Protein AF-A0A3D4QN49-F1 (afdb_monomer_lite)

Foldseek 3Di:
DDDDDDPPCPDPVVLVVLVVCCVVVVHQKDWDDDDPDIDIDGPDDPPPPPPDPPPPDPDPPPDDPPPDDPPPDDDDDDDDDDDPDPDPPD

Structure (mmCIF, N/CA/C/O backbone):
data_AF-A0A3D4QN49-F1
#
_entry.id   AF-A0A3D4QN49-F1
#
loop_
_atom_site.group_PDB
_atom_site.id
_atom_site.type_symbol
_atom_site.label_atom_id
_atom_site.label_alt_id
_atom_site.label_comp_id
_atom_site.label_asym_id
_atom_site.label_entity_id
_atom_site.label_seq_id
_atom_site.pdbx_PDB_ins_code
_atom_site.Cartn_x
_atom_site.Cartn_y
_atom_site.Cartn_z
_atom_site.occupancy
_atom_site.B_iso_or_equiv
_atom_site.auth_seq_id
_atom_site.auth_comp_id
_atom_site.auth_asym_id
_atom_site.auth_atom_id
_atom_site.pdbx_PDB_model_num
ATOM 1 N N . MET A 1 1 ? 10.743 -18.110 -33.627 1.00 44.72 1 MET A N 1
ATOM 2 C CA . MET A 1 1 ? 10.796 -18.424 -32.183 1.00 44.72 1 MET A CA 1
ATOM 3 C C . MET A 1 1 ? 10.095 -17.286 -31.456 1.00 44.72 1 MET A C 1
ATOM 5 O O . MET A 1 1 ? 10.681 -16.220 -31.319 1.00 44.72 1 MET A O 1
ATOM 9 N N . ALA A 1 2 ? 8.807 -17.443 -31.141 1.00 40.88 2 ALA A N 1
ATOM 10 C CA . ALA A 1 2 ? 8.043 -16.413 -30.441 1.00 40.88 2 ALA A CA 1
ATOM 11 C C . ALA A 1 2 ? 8.580 -16.281 -29.009 1.00 40.88 2 ALA A C 1
ATOM 13 O O . ALA A 1 2 ? 8.719 -17.277 -28.304 1.00 40.88 2 ALA A O 1
ATOM 14 N N . ARG A 1 3 ? 8.940 -15.061 -28.608 1.00 39.31 3 ARG A N 1
ATOM 15 C CA . ARG A 1 3 ? 9.406 -14.751 -27.257 1.00 39.31 3 ARG A CA 1
ATOM 16 C C . ARG A 1 3 ? 8.178 -14.749 -26.344 1.00 39.31 3 ARG A C 1
ATOM 18 O O . ARG A 1 3 ? 7.348 -13.853 -26.464 1.00 39.31 3 ARG A O 1
ATOM 25 N N . SER A 1 4 ? 8.035 -15.761 -25.490 1.00 46.22 4 SER A N 1
ATOM 26 C CA . SER A 1 4 ? 7.004 -15.786 -24.445 1.00 46.22 4 SER A CA 1
ATOM 27 C C . SER A 1 4 ? 7.108 -14.526 -23.572 1.00 46.22 4 SER A C 1
ATOM 29 O O . SER A 1 4 ? 8.229 -14.061 -23.329 1.00 46.22 4 SER A O 1
ATOM 31 N N . PRO A 1 5 ? 5.985 -13.947 -23.114 1.00 43.72 5 PRO A N 1
ATOM 32 C CA . PRO A 1 5 ? 6.023 -12.773 -22.254 1.00 43.72 5 PRO A CA 1
ATOM 33 C C . PRO A 1 5 ? 6.751 -13.129 -20.952 1.00 43.72 5 PRO A C 1
ATOM 35 O O . PRO A 1 5 ? 6.470 -14.151 -20.330 1.00 43.72 5 PRO A O 1
ATOM 38 N N . LYS A 1 6 ? 7.729 -12.302 -20.570 1.00 45.75 6 LYS A N 1
ATOM 39 C CA . LYS A 1 6 ? 8.450 -12.402 -19.298 1.00 45.75 6 LYS A CA 1
ATOM 40 C C . LYS A 1 6 ? 7.429 -12.135 -18.191 1.00 45.75 6 LYS A C 1
ATOM 42 O O . LYS A 1 6 ? 7.043 -10.988 -17.995 1.00 45.75 6 LYS A O 1
ATOM 47 N N . ALA A 1 7 ? 6.948 -13.188 -17.538 1.00 49.62 7 ALA A N 1
ATOM 48 C CA . ALA A 1 7 ? 6.163 -13.049 -16.326 1.00 49.62 7 ALA A CA 1
ATOM 49 C C . ALA A 1 7 ? 7.041 -12.322 -15.302 1.00 49.62 7 ALA A C 1
ATOM 51 O O . ALA A 1 7 ? 8.102 -12.814 -14.916 1.00 49.62 7 ALA A O 1
ATOM 52 N N . THR A 1 8 ? 6.637 -11.120 -14.909 1.00 58.28 8 THR A N 1
ATOM 53 C CA . THR A 1 8 ? 6.980 -10.584 -13.595 1.00 58.28 8 THR A CA 1
ATOM 54 C C . THR A 1 8 ? 6.304 -11.531 -12.609 1.00 58.28 8 THR A C 1
ATOM 56 O O . THR A 1 8 ? 5.124 -11.366 -12.311 1.00 58.28 8 THR A O 1
ATOM 59 N N . ASP A 1 9 ? 6.980 -12.625 -12.262 1.00 66.62 9 ASP A N 1
ATOM 60 C CA . ASP A 1 9 ? 6.418 -13.696 -11.440 1.00 66.62 9 ASP A CA 1
ATOM 61 C C . ASP A 1 9 ? 6.353 -13.178 -10.001 1.00 66.62 9 ASP A C 1
ATOM 63 O O . ASP A 1 9 ? 7.300 -13.279 -9.226 1.00 66.62 9 ASP A O 1
ATOM 67 N N . ILE A 1 10 ? 5.277 -12.455 -9.696 1.00 75.94 10 ILE A N 1
ATOM 68 C CA . ILE A 1 10 ? 4.984 -12.006 -8.340 1.00 75.94 10 ILE A CA 1
ATOM 69 C C . ILE A 1 10 ? 4.772 -13.272 -7.511 1.00 75.94 10 ILE A C 1
ATOM 71 O O . ILE A 1 10 ? 3.788 -13.987 -7.706 1.00 75.94 10 ILE A O 1
ATOM 75 N N . ASP A 1 11 ? 5.702 -13.537 -6.596 1.00 83.56 11 ASP A N 1
ATOM 76 C CA . ASP A 1 11 ? 5.683 -14.720 -5.744 1.00 83.56 11 ASP A CA 1
ATOM 77 C C . ASP A 1 11 ? 4.435 -14.716 -4.843 1.00 83.56 11 ASP A C 1
ATOM 79 O O . ASP A 1 11 ? 4.249 -13.859 -3.969 1.00 83.56 11 ASP A O 1
ATOM 83 N N . ALA A 1 12 ? 3.566 -15.703 -5.057 1.00 88.00 12 ALA A N 1
ATOM 84 C CA . ALA A 1 12 ? 2.335 -15.865 -4.300 1.00 88.00 12 ALA A CA 1
ATOM 85 C C . ALA A 1 12 ? 2.591 -16.124 -2.804 1.00 88.00 12 ALA A C 1
ATOM 87 O O . ALA A 1 12 ? 1.768 -15.728 -1.973 1.00 88.00 12 ALA A O 1
ATOM 88 N N . ASP A 1 13 ? 3.714 -16.751 -2.440 1.00 89.75 13 ASP A N 1
ATOM 89 C CA . ASP A 1 13 ? 4.107 -16.962 -1.047 1.00 89.75 13 ASP A CA 1
ATOM 90 C C . ASP A 1 13 ? 4.538 -15.649 -0.389 1.00 89.75 13 ASP A C 1
ATOM 92 O O . ASP A 1 13 ? 4.207 -15.405 0.775 1.00 89.75 13 ASP A O 1
ATOM 96 N N . ALA A 1 14 ? 5.222 -14.767 -1.123 1.00 89.56 14 ALA A N 1
ATOM 97 C CA . ALA A 1 14 ? 5.593 -13.442 -0.628 1.00 89.56 14 ALA A CA 1
ATOM 98 C C . ALA A 1 14 ? 4.352 -12.588 -0.325 1.00 89.56 14 ALA A C 1
ATOM 100 O O . ALA A 1 14 ? 4.239 -12.031 0.768 1.00 89.56 14 ALA A O 1
ATOM 101 N N . VAL A 1 15 ? 3.373 -12.562 -1.237 1.00 92.00 15 VAL A N 1
ATOM 102 C CA . VAL A 1 15 ? 2.088 -11.867 -1.027 1.00 92.00 15 VAL A CA 1
ATOM 103 C C . VAL A 1 15 ? 1.373 -12.403 0.217 1.00 92.00 15 VAL A C 1
ATOM 105 O O . VAL A 1 15 ? 0.872 -11.632 1.035 1.00 92.00 15 VAL A O 1
ATOM 108 N N . ARG A 1 16 ? 1.354 -13.728 0.399 1.00 94.31 16 ARG A N 1
ATOM 109 C CA . ARG A 1 16 ? 0.666 -14.380 1.522 1.00 94.31 16 ARG A CA 1
ATOM 110 C C . ARG A 1 16 ? 1.332 -1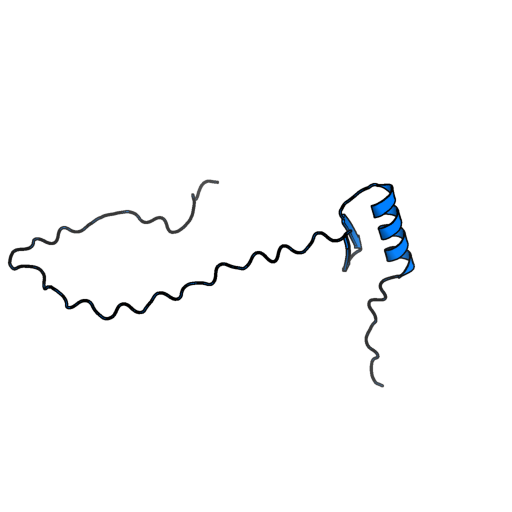4.078 2.871 1.00 94.31 16 ARG A C 1
ATOM 112 O O . ARG A 1 16 ? 0.633 -13.844 3.858 1.00 94.31 16 ARG A O 1
ATOM 119 N N . LYS A 1 17 ? 2.668 -14.025 2.910 1.00 94.50 17 LYS A N 1
ATOM 120 C CA . LYS A 1 17 ? 3.439 -13.600 4.093 1.00 94.50 17 LYS A CA 1
ATOM 121 C C . LYS A 1 17 ? 3.169 -12.139 4.443 1.00 94.50 17 LYS A C 1
ATOM 123 O O . LYS A 1 17 ? 2.878 -11.848 5.597 1.00 94.50 17 LYS A O 1
ATOM 128 N N . LEU A 1 18 ? 3.206 -11.241 3.455 1.00 94.19 18 LEU A N 1
ATOM 129 C CA . LEU A 1 18 ? 2.916 -9.818 3.662 1.00 94.19 18 LEU A CA 1
ATOM 130 C C . LEU A 1 18 ? 1.485 -9.597 4.167 1.00 94.19 18 LEU A C 1
ATOM 132 O O . LEU A 1 18 ? 1.288 -8.823 5.095 1.00 94.19 18 LEU A O 1
ATOM 136 N N . ALA A 1 19 ? 0.502 -10.319 3.626 1.00 93.69 19 ALA A N 1
ATOM 137 C CA . ALA A 1 19 ? -0.878 -10.262 4.106 1.00 93.69 19 ALA A CA 1
ATOM 138 C C . ALA A 1 19 ? -1.023 -10.751 5.560 1.00 93.69 19 ALA A C 1
ATOM 140 O O . ALA A 1 19 ? -1.756 -10.146 6.338 1.00 93.69 19 ALA A O 1
ATOM 141 N N . SER A 1 20 ? -0.303 -11.814 5.939 1.00 95.19 20 SER A N 1
ATOM 142 C CA . SER A 1 20 ? -0.316 -12.332 7.317 1.00 95.19 20 SER A CA 1
ATOM 143 C C . SER A 1 20 ? 0.299 -11.325 8.291 1.00 95.19 20 SER A C 1
ATOM 145 O O . SER A 1 20 ? -0.307 -11.007 9.308 1.00 95.19 20 SER A O 1
ATOM 147 N N . LEU A 1 21 ? 1.449 -10.743 7.930 1.00 94.62 21 LEU A N 1
ATOM 148 C CA . LEU A 1 21 ? 2.089 -9.682 8.712 1.00 94.62 21 LEU A CA 1
ATOM 149 C C . LEU A 1 21 ? 1.195 -8.448 8.844 1.00 94.62 21 LEU A C 1
ATOM 151 O O . LEU A 1 21 ? 1.121 -7.863 9.920 1.00 94.62 21 LEU A O 1
ATOM 155 N N . LEU A 1 22 ? 0.508 -8.052 7.773 1.00 94.25 22 LEU A N 1
ATOM 156 C CA . LEU A 1 22 ? -0.429 -6.931 7.793 1.00 94.25 22 LEU A CA 1
ATOM 157 C C . LEU A 1 22 ? -1.560 -7.168 8.806 1.00 94.25 22 LEU A C 1
ATOM 159 O O . LEU A 1 22 ? -1.907 -6.257 9.556 1.00 94.25 22 LEU A O 1
ATOM 163 N N . GLU A 1 23 ? -2.091 -8.392 8.878 1.00 93.12 23 GLU A N 1
ATOM 164 C CA . GLU A 1 23 ? -3.128 -8.753 9.849 1.00 93.12 23 GLU A CA 1
ATOM 165 C C . GLU A 1 23 ? -2.594 -8.801 11.289 1.00 93.12 23 GLU A C 1
ATOM 167 O O . GLU A 1 23 ? -3.215 -8.241 12.189 1.00 93.12 23 GLU A O 1
ATOM 172 N N . GLU A 1 24 ? -1.426 -9.414 11.505 1.00 95.12 24 GLU A N 1
ATOM 173 C CA . GLU A 1 24 ? -0.796 -9.549 12.828 1.00 95.12 24 GLU A CA 1
ATOM 174 C C . GLU A 1 24 ? -0.385 -8.201 13.431 1.00 95.12 24 GLU A C 1
ATOM 176 O O . GLU A 1 24 ? -0.529 -7.974 14.632 1.00 95.12 24 GLU A O 1
ATOM 181 N N . THR A 1 25 ? 0.123 -7.295 12.598 1.00 94.44 25 THR A N 1
ATOM 182 C CA . THR A 1 25 ? 0.574 -5.961 13.022 1.00 94.44 25 THR A CA 1
ATOM 183 C C . THR A 1 25 ? -0.564 -4.948 13.115 1.00 94.44 25 THR A C 1
ATOM 185 O O . THR A 1 25 ? -0.377 -3.869 13.678 1.00 94.44 25 THR A O 1
ATOM 188 N N . GLY A 1 26 ? -1.743 -5.273 12.573 1.00 90.38 26 GLY A N 1
ATOM 189 C CA . GLY A 1 26 ? -2.883 -4.359 12.514 1.00 90.38 26 GLY A CA 1
ATOM 190 C C . GLY A 1 26 ? -2.650 -3.144 11.610 1.00 90.38 26 GLY A C 1
ATOM 191 O O . GLY A 1 26 ? -3.317 -2.123 11.777 1.00 90.38 26 GLY A O 1
ATOM 192 N N . LEU A 1 27 ? -1.703 -3.228 10.671 1.00 93.62 27 LEU A N 1
ATOM 193 C CA . LEU A 1 27 ? -1.437 -2.163 9.709 1.00 93.62 27 LEU A CA 1
ATOM 194 C C . LEU A 1 27 ? -2.533 -2.111 8.638 1.00 93.62 27 LEU A C 1
ATOM 196 O O . LEU A 1 27 ? -3.197 -3.098 8.324 1.00 93.62 27 LEU A O 1
ATOM 200 N N . THR A 1 28 ? -2.727 -0.935 8.050 1.00 92.12 28 THR A N 1
ATOM 201 C CA . THR A 1 28 ? -3.659 -0.749 6.929 1.00 92.12 28 THR A CA 1
ATOM 202 C C . THR A 1 28 ? -3.024 -1.119 5.590 1.00 92.12 28 THR A C 1
ATOM 204 O O . THR A 1 28 ? -3.735 -1.504 4.656 1.00 92.12 28 THR A O 1
ATOM 207 N N . GLU A 1 29 ? -1.696 -1.025 5.501 1.00 93.44 29 GLU A N 1
ATOM 208 C CA . GLU A 1 29 ? -0.928 -1.233 4.282 1.00 93.44 29 GLU A CA 1
ATOM 209 C C . GLU A 1 29 ? 0.545 -1.554 4.557 1.00 93.44 29 GLU A C 1
ATOM 211 O O . GLU A 1 29 ? 1.126 -1.047 5.517 1.00 93.44 29 GLU A O 1
ATOM 216 N N . ILE A 1 30 ? 1.145 -2.362 3.675 1.00 93.94 30 ILE A N 1
ATOM 217 C CA . ILE A 1 30 ? 2.585 -2.622 3.612 1.00 93.94 30 ILE A CA 1
ATOM 218 C C . ILE A 1 30 ? 3.058 -2.506 2.153 1.00 93.94 30 ILE A C 1
ATOM 220 O O . ILE A 1 30 ? 2.477 -3.127 1.258 1.00 93.94 30 ILE A O 1
ATOM 224 N N . GLU A 1 31 ? 4.128 -1.741 1.924 1.00 93.25 31 GLU A N 1
ATOM 225 C CA . GLU A 1 31 ? 4.823 -1.632 0.636 1.00 93.25 31 GLU A CA 1
ATOM 226 C C . GLU A 1 31 ? 6.223 -2.251 0.734 1.00 93.25 31 GLU A C 1
ATOM 228 O O . GLU A 1 31 ? 6.965 -2.004 1.686 1.00 93.25 31 GLU A O 1
ATOM 233 N N . TYR A 1 32 ? 6.578 -3.070 -0.255 1.00 91.75 32 TYR A N 1
ATOM 234 C CA . TYR A 1 32 ? 7.882 -3.709 -0.375 1.00 91.75 32 TYR A CA 1
ATOM 235 C C . TYR A 1 32 ? 8.501 -3.387 -1.734 1.00 91.75 32 TYR A C 1
ATOM 237 O O . TYR A 1 32 ? 7.950 -3.765 -2.769 1.00 91.75 32 TYR A O 1
ATOM 245 N N . THR A 1 33 ? 9.651 -2.714 -1.719 1.00 91.62 33 THR A N 1
ATOM 246 C CA . THR A 1 33 ? 10.388 -2.307 -2.923 1.00 91.62 33 THR A CA 1
ATOM 247 C C . THR A 1 33 ? 11.650 -3.142 -3.071 1.00 91.62 33 THR A C 1
ATOM 249 O O . THR A 1 33 ? 12.428 -3.273 -2.124 1.00 91.62 33 THR A O 1
ATOM 252 N N . HIS A 1 34 ? 11.871 -3.683 -4.266 1.00 84.94 34 HIS A N 1
ATOM 253 C CA . HIS A 1 34 ? 13.069 -4.434 -4.609 1.00 84.94 34 HIS A CA 1
ATOM 254 C C . HIS A 1 34 ? 13.534 -4.073 -6.019 1.00 84.94 34 HIS A C 1
ATOM 256 O O . HIS A 1 34 ? 12.834 -4.346 -6.993 1.00 84.94 34 HIS A O 1
ATOM 262 N N . ASP A 1 35 ? 14.717 -3.463 -6.103 1.00 87.38 35 ASP A N 1
ATOM 263 C CA . ASP A 1 35 ? 15.333 -2.964 -7.336 1.00 87.38 35 ASP A CA 1
ATOM 264 C C . ASP A 1 35 ? 14.336 -2.190 -8.220 1.00 87.38 35 ASP A C 1
ATOM 266 O O . ASP A 1 35 ? 14.003 -1.041 -7.928 1.00 87.38 35 ASP A O 1
ATOM 270 N N . ASP A 1 36 ? 13.836 -2.832 -9.277 1.00 85.94 36 ASP A N 1
ATOM 271 C CA . ASP A 1 36 ? 12.988 -2.232 -10.307 1.00 85.94 36 ASP A CA 1
ATOM 272 C C . ASP A 1 36 ? 11.472 -2.398 -10.065 1.00 85.94 36 ASP A C 1
ATOM 274 O O . ASP A 1 36 ? 10.674 -1.999 -10.917 1.00 85.94 36 ASP A O 1
ATOM 278 N N . TRP A 1 37 ? 11.036 -3.014 -8.956 1.00 86.44 37 TRP A N 1
ATOM 279 C CA . TRP A 1 37 ? 9.609 -3.235 -8.673 1.00 86.44 37 TRP A CA 1
ATOM 280 C C . TRP A 1 37 ? 9.199 -2.916 -7.235 1.00 86.44 37 TRP A C 1
ATOM 282 O O . TRP A 1 37 ? 9.983 -3.017 -6.293 1.00 86.44 37 TRP A O 1
ATOM 292 N N . SER A 1 38 ? 7.924 -2.562 -7.071 1.00 89.25 38 SER A N 1
ATOM 293 C CA . SER A 1 38 ? 7.271 -2.420 -5.771 1.00 89.25 38 SER A CA 1
ATOM 294 C C . SER A 1 38 ? 5.986 -3.248 -5.706 1.00 89.25 38 SER A C 1
ATOM 296 O O . SER A 1 38 ? 5.259 -3.395 -6.691 1.00 89.25 38 SER A O 1
ATOM 298 N N . LEU A 1 39 ? 5.720 -3.828 -4.535 1.00 90.94 39 LEU A N 1
ATOM 299 C CA . LEU A 1 39 ? 4.502 -4.567 -4.215 1.00 90.94 39 LEU A CA 1
ATOM 300 C C . LEU A 1 39 ? 3.829 -3.934 -3.006 1.00 90.94 39 LEU A C 1
ATOM 302 O O . LEU A 1 39 ? 4.405 -3.862 -1.923 1.00 90.94 39 LEU A O 1
ATOM 306 N N . ARG A 1 40 ? 2.580 -3.523 -3.206 1.00 92.56 40 ARG A N 1
ATOM 307 C CA . ARG A 1 40 ? 1.727 -2.899 -2.198 1.00 92.56 40 ARG A CA 1
ATOM 308 C C . ARG A 1 40 ? 0.591 -3.849 -1.844 1.00 92.56 40 ARG A C 1
ATOM 310 O O . ARG A 1 40 ? -0.155 -4.274 -2.725 1.00 92.56 40 ARG A O 1
ATOM 317 N N . VAL A 1 41 ? 0.451 -4.165 -0.561 1.00 93.56 41 VAL A N 1
ATOM 318 C CA . VAL A 1 41 ? -0.656 -4.961 -0.020 1.00 93.56 41 VAL A CA 1
ATOM 319 C C . VAL A 1 41 ? -1.428 -4.075 0.949 1.00 93.56 41 VAL A C 1
ATOM 321 O O . VAL A 1 41 ? -0.871 -3.622 1.944 1.00 93.56 41 VAL A O 1
ATOM 324 N N . SER A 1 42 ? -2.706 -3.829 0.666 1.00 91.94 42 SER A N 1
ATOM 325 C CA . SER A 1 42 ? -3.574 -2.981 1.491 1.00 91.94 42 SER A CA 1
ATOM 326 C C . SER A 1 42 ? -4.801 -3.775 1.940 1.00 91.94 42 SER A C 1
ATOM 328 O O . SER A 1 42 ? -5.371 -4.527 1.150 1.00 91.94 42 SER A O 1
ATOM 330 N N . LYS A 1 43 ? -5.273 -3.556 3.175 1.00 88.94 43 LYS A N 1
ATOM 331 C CA . LYS A 1 43 ? -6.476 -4.217 3.737 1.00 88.94 43 LYS A CA 1
ATOM 332 C C . LYS A 1 43 ? -7.788 -3.826 3.036 1.00 88.94 43 LYS A C 1
ATOM 334 O O . LYS A 1 43 ? -8.849 -4.357 3.345 1.00 88.94 43 LYS A O 1
ATOM 339 N N . GLY A 1 44 ? -7.707 -2.887 2.095 1.00 74.44 44 GLY A N 1
ATOM 340 C CA . GLY A 1 44 ? -8.841 -2.222 1.478 1.00 74.44 44 GLY A CA 1
ATOM 341 C C . GLY A 1 44 ? -9.276 -1.029 2.322 1.00 74.44 44 GLY A C 1
ATOM 342 O O . GLY A 1 44 ? -10.091 -1.159 3.227 1.00 74.44 44 GLY A O 1
ATOM 343 N N . ALA A 1 45 ? -8.773 0.160 1.994 1.00 61.53 45 ALA A N 1
ATOM 344 C CA . ALA A 1 45 ? -9.604 1.341 2.159 1.00 61.53 45 ALA A CA 1
ATOM 345 C C . ALA A 1 45 ? -10.583 1.313 0.985 1.00 61.53 45 ALA A C 1
ATOM 347 O O . ALA A 1 45 ? -10.153 1.151 -0.160 1.00 61.53 45 ALA A O 1
ATOM 348 N N . THR A 1 46 ? -11.886 1.440 1.245 1.00 57.78 46 THR A N 1
ATOM 349 C CA . THR A 1 46 ? -12.835 1.840 0.203 1.00 57.78 46 THR A CA 1
ATOM 350 C C . THR A 1 46 ? -12.185 2.983 -0.554 1.00 57.78 46 THR A C 1
ATOM 352 O O . THR A 1 46 ? -11.902 4.015 0.059 1.00 57.78 46 THR A O 1
ATOM 355 N N . ALA A 1 47 ? -11.882 2.782 -1.839 1.00 55.66 47 ALA A N 1
ATOM 356 C CA . ALA A 1 47 ? -11.486 3.875 -2.697 1.00 55.66 47 ALA A CA 1
ATOM 357 C C . ALA A 1 47 ? -12.636 4.871 -2.597 1.00 55.66 47 ALA A C 1
ATOM 359 O O . ALA A 1 47 ? -13.706 4.663 -3.167 1.00 55.66 47 ALA A O 1
ATOM 360 N N . VAL A 1 48 ? -12.448 5.918 -1.795 1.00 53.22 48 VAL A N 1
ATOM 361 C CA . VAL A 1 48 ? -13.241 7.119 -1.930 1.00 53.22 48 VAL A CA 1
ATOM 362 C C . VAL A 1 48 ? -12.785 7.624 -3.280 1.00 53.22 48 VAL A C 1
ATOM 364 O O . VAL A 1 48 ? -11.779 8.319 -3.397 1.00 53.22 48 VAL A O 1
ATOM 367 N N . THR A 1 49 ? -13.463 7.168 -4.331 1.00 52.69 49 THR A N 1
ATOM 368 C CA . THR A 1 49 ? -13.527 7.891 -5.585 1.00 52.69 49 THR A CA 1
ATOM 369 C C . THR A 1 49 ? -14.047 9.256 -5.192 1.00 52.69 49 THR A C 1
ATOM 371 O O . THR A 1 49 ? -15.253 9.467 -5.076 1.00 52.69 49 THR A O 1
ATOM 374 N N . ALA A 1 50 ? -13.119 10.160 -4.886 1.00 56.12 50 ALA A N 1
ATOM 375 C CA . ALA A 1 50 ? -13.386 11.571 -4.893 1.00 56.12 50 ALA A CA 1
ATOM 376 C C . ALA A 1 50 ? -13.919 11.820 -6.297 1.00 56.12 50 ALA A C 1
ATOM 378 O O . ALA A 1 50 ? -13.191 11.692 -7.283 1.00 56.12 50 ALA A O 1
ATOM 379 N N . THR A 1 51 ? -15.227 12.042 -6.395 1.00 54.94 51 THR A N 1
ATOM 380 C CA . THR A 1 51 ? -15.836 12.554 -7.608 1.00 54.94 51 THR A CA 1
ATOM 381 C C . THR A 1 51 ? -15.063 13.820 -7.921 1.00 54.94 51 THR A C 1
ATOM 383 O O . THR A 1 51 ? -15.175 14.804 -7.185 1.00 54.94 51 THR A O 1
ATOM 386 N N . ALA A 1 52 ? -14.203 13.763 -8.940 1.00 62.69 52 ALA A N 1
ATOM 387 C CA . ALA A 1 52 ? -13.543 14.953 -9.435 1.00 62.69 52 ALA A CA 1
ATOM 388 C C . ALA A 1 52 ? -14.653 15.980 -9.687 1.00 62.69 52 ALA A C 1
ATOM 390 O O . ALA A 1 52 ? -15.688 15.597 -10.252 1.00 62.69 52 ALA A O 1
ATOM 391 N N . PRO A 1 53 ? -14.506 17.232 -9.222 1.00 61.56 53 PRO A N 1
ATOM 392 C CA . PRO A 1 53 ? -15.488 18.250 -9.531 1.00 61.56 53 PRO A CA 1
ATOM 393 C C . PRO A 1 53 ? -15.640 18.260 -11.048 1.00 61.56 53 PRO A C 1
ATOM 395 O O . PRO A 1 53 ? -14.674 18.469 -11.782 1.00 61.56 53 PRO A O 1
ATOM 398 N N . VAL A 1 54 ? -16.846 17.937 -11.513 1.00 64.06 54 VAL A N 1
ATOM 399 C CA . VAL A 1 54 ? -17.217 18.123 -12.909 1.00 64.06 54 VAL A CA 1
ATOM 400 C C . VAL A 1 54 ? -16.956 19.588 -13.202 1.00 64.06 54 VAL A C 1
ATOM 402 O O . VAL A 1 54 ? -17.602 20.466 -12.628 1.00 64.06 54 VAL A O 1
ATOM 405 N N . ALA A 1 55 ? -15.946 19.844 -14.031 1.00 61.59 55 ALA A N 1
ATOM 406 C CA . ALA A 1 55 ? -15.676 21.174 -14.527 1.00 61.59 55 ALA A CA 1
ATOM 407 C C . ALA A 1 55 ? -16.936 21.614 -15.269 1.00 61.59 55 ALA A C 1
ATOM 409 O O . ALA A 1 55 ? -17.256 21.104 -16.344 1.00 61.59 55 ALA A O 1
ATOM 410 N N . ILE A 1 56 ? -17.687 22.517 -14.644 1.00 63.25 56 ILE A N 1
ATOM 411 C CA . ILE A 1 56 ? -18.745 23.259 -15.305 1.00 63.25 56 ILE A CA 1
ATOM 412 C C . ILE A 1 56 ? -18.010 24.028 -16.397 1.00 63.25 56 ILE A C 1
ATOM 414 O O . ILE A 1 56 ? -17.265 24.964 -16.102 1.00 63.25 56 ILE A O 1
ATOM 418 N N . ALA A 1 57 ? -18.130 23.569 -17.645 1.00 65.56 57 ALA A N 1
ATOM 419 C CA . ALA A 1 57 ? -17.662 24.350 -18.775 1.00 65.56 57 ALA A CA 1
ATOM 420 C C . ALA A 1 57 ? -18.323 25.728 -18.642 1.00 65.56 57 ALA A C 1
ATOM 422 O O . ALA A 1 57 ? -19.539 25.771 -18.414 1.00 65.56 57 ALA A O 1
ATOM 423 N N . PRO A 1 58 ? -17.559 26.832 -18.707 1.00 58.62 58 PRO A N 1
ATOM 424 C CA . PRO A 1 58 ? -18.164 28.146 -18.642 1.00 58.62 58 PRO A CA 1
ATOM 425 C C . PRO A 1 58 ? -19.226 28.195 -19.735 1.00 58.62 58 PRO A C 1
ATOM 427 O O . PRO A 1 58 ? -18.950 27.878 -20.896 1.00 58.62 58 PRO A O 1
ATOM 430 N N . ALA A 1 59 ? -20.463 28.501 -19.341 1.00 65.38 59 ALA A N 1
ATOM 431 C CA . ALA A 1 59 ? -21.487 28.838 -20.307 1.00 65.38 59 ALA A CA 1
ATOM 432 C C . ALA A 1 59 ? -20.890 29.944 -21.175 1.00 65.38 59 ALA A C 1
ATOM 434 O O . ALA A 1 59 ? -20.364 30.921 -20.643 1.00 65.38 59 ALA A O 1
ATOM 435 N N . ALA A 1 60 ? -20.888 29.744 -22.492 1.00 62.56 60 ALA A N 1
ATOM 436 C CA . ALA A 1 60 ? -20.457 30.784 -23.402 1.00 62.56 60 ALA A CA 1
ATOM 437 C C . ALA A 1 60 ? -21.316 32.019 -23.112 1.00 62.56 60 ALA A C 1
ATOM 439 O O . ALA A 1 60 ? -22.533 31.976 -23.308 1.00 62.56 60 ALA A O 1
ATOM 440 N N . ASP A 1 61 ? -20.685 33.080 -22.605 1.00 60.22 61 ASP A N 1
ATOM 441 C CA . ASP A 1 61 ? -21.289 34.401 -22.540 1.00 60.22 61 ASP A CA 1
ATOM 442 C C . ASP A 1 61 ? -21.720 34.746 -23.966 1.00 60.22 61 ASP A C 1
ATOM 444 O O . ASP A 1 61 ? -20.900 34.978 -24.860 1.00 60.22 61 ASP A O 1
ATOM 448 N N . ALA A 1 62 ? -23.031 34.715 -24.204 1.00 63.97 62 ALA A N 1
ATOM 449 C CA . ALA A 1 62 ? -23.587 35.425 -25.337 1.00 63.97 62 ALA A CA 1
ATOM 450 C C . ALA A 1 62 ? -23.167 36.890 -25.159 1.00 63.97 62 ALA A C 1
ATOM 452 O O . ALA A 1 62 ? -23.275 37.394 -24.038 1.00 63.97 62 ALA A O 1
ATOM 453 N N . PRO A 1 63 ? -22.670 37.570 -26.206 1.00 55.28 63 PRO A N 1
ATOM 454 C CA . PRO A 1 63 ? -22.162 38.922 -26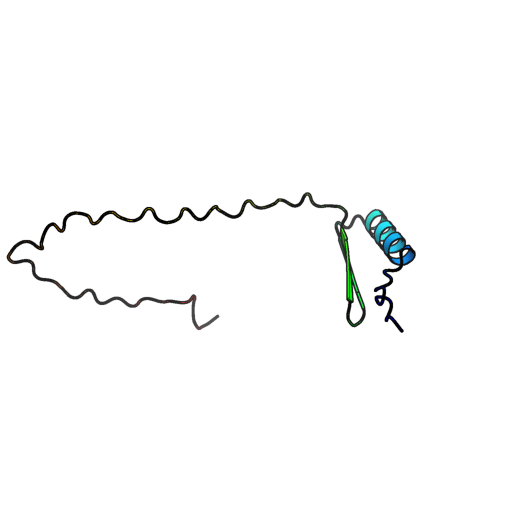.058 1.00 55.28 63 PRO A CA 1
ATOM 455 C C . PRO A 1 63 ? -23.260 39.783 -25.439 1.00 55.28 63 PRO A C 1
ATOM 457 O O . PRO A 1 63 ? -24.319 39.991 -26.038 1.00 55.28 63 PRO A O 1
ATOM 460 N N . ALA A 1 64 ? -23.021 40.242 -24.209 1.00 64.44 64 ALA A N 1
ATOM 461 C CA . ALA A 1 64 ? -23.822 41.291 -23.617 1.00 64.44 64 ALA A CA 1
ATOM 462 C C . ALA A 1 64 ? -23.751 42.467 -24.589 1.00 64.44 64 ALA A C 1
ATOM 464 O O . ALA A 1 64 ? -22.655 42.871 -24.979 1.00 64.44 64 ALA A O 1
ATOM 465 N N . ALA A 1 65 ? -24.909 42.958 -25.034 1.00 62.69 65 ALA A N 1
ATOM 466 C CA . ALA A 1 65 ? -24.968 44.128 -25.894 1.00 62.69 65 ALA A CA 1
ATOM 467 C C . ALA A 1 65 ? -24.092 45.221 -25.272 1.00 62.69 65 ALA A C 1
ATOM 469 O O . ALA A 1 65 ? -24.361 45.643 -24.145 1.00 62.69 65 ALA A O 1
ATOM 470 N N . GLU A 1 66 ? -23.024 45.613 -25.974 1.00 62.69 66 GLU A N 1
ATOM 471 C CA . GLU A 1 66 ? -22.108 46.649 -25.514 1.00 62.69 66 GLU A CA 1
ATOM 472 C C . GLU A 1 66 ? -22.922 47.916 -25.264 1.00 62.69 66 GLU A C 1
ATOM 474 O O . GLU A 1 66 ? -23.329 48.627 -26.186 1.00 62.69 66 GLU A O 1
ATOM 479 N N . GLN A 1 67 ? -23.185 48.199 -23.991 1.00 65.62 67 GLN A N 1
ATOM 480 C CA . GLN A 1 67 ? -23.587 49.526 -23.578 1.00 65.62 67 GLN A CA 1
ATOM 481 C C . GLN A 1 67 ? -22.341 50.384 -23.752 1.00 65.62 67 GLN A C 1
ATOM 483 O O . GLN A 1 67 ? -21.461 50.409 -22.892 1.00 65.62 67 GLN A O 1
ATOM 488 N N . GLY A 1 68 ? -22.236 50.988 -24.939 1.00 67.38 68 GLY A N 1
ATOM 489 C CA . GLY A 1 68 ? -21.115 51.827 -25.325 1.00 67.38 68 GLY A CA 1
ATOM 490 C C . GLY A 1 68 ? -20.790 52.824 -24.221 1.00 67.38 68 GLY A C 1
ATOM 491 O O . GLY A 1 68 ? -21.687 53.385 -23.586 1.00 67.38 68 GLY A O 1
ATOM 492 N N 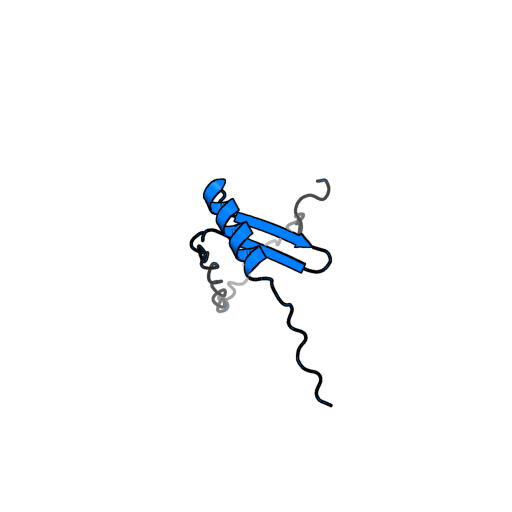. VAL A 1 69 ? -19.494 53.006 -23.982 1.00 73.00 69 VAL A N 1
ATOM 493 C CA . VAL A 1 69 ? -18.991 53.899 -22.942 1.00 73.00 69 VAL A CA 1
ATOM 494 C C . VAL A 1 69 ? -19.660 55.275 -23.105 1.00 73.00 69 VAL A C 1
ATOM 496 O O . VAL A 1 69 ? -19.620 55.834 -24.206 1.00 73.00 69 VAL A O 1
ATOM 499 N N . PRO A 1 70 ? -20.311 55.823 -22.062 1.00 76.00 70 PRO A N 1
ATOM 500 C CA . PRO A 1 70 ? -21.059 57.065 -22.194 1.00 76.00 70 PRO A CA 1
ATOM 501 C C . PRO A 1 70 ? -20.143 58.209 -22.646 1.00 76.00 70 PRO A C 1
ATOM 503 O O . PRO A 1 70 ? -18.982 58.300 -22.236 1.00 76.00 70 PRO A O 1
ATOM 506 N N . ALA A 1 71 ? -20.671 59.094 -23.495 1.00 79.06 71 ALA A N 1
ATOM 507 C CA . ALA A 1 71 ? -19.923 60.236 -24.011 1.00 79.06 71 ALA A CA 1
ATOM 508 C C . ALA A 1 71 ? -19.382 61.093 -22.851 1.00 79.06 71 ALA A C 1
ATOM 510 O O . ALA A 1 71 ? -20.148 61.578 -22.020 1.00 79.06 71 ALA A O 1
ATOM 511 N N . GLY A 1 72 ? -18.057 61.263 -22.798 1.00 76.50 72 GLY A N 1
ATOM 512 C CA . GLY A 1 72 ? -17.364 61.985 -21.724 1.00 76.50 72 GLY A CA 1
ATOM 513 C C . GLY A 1 72 ? -16.762 61.103 -20.625 1.00 76.50 72 GLY A C 1
ATOM 514 O O . GLY A 1 72 ? -16.211 61.637 -19.665 1.00 76.50 72 GLY A O 1
ATOM 515 N N . ALA A 1 73 ? -16.824 59.775 -20.746 1.00 81.44 73 ALA A N 1
ATOM 516 C CA . ALA A 1 73 ? -16.116 58.897 -19.823 1.00 81.44 73 ALA A CA 1
ATOM 517 C C . ALA A 1 73 ? -14.595 59.050 -19.961 1.00 81.44 73 ALA A C 1
ATOM 519 O O . ALA A 1 73 ? -14.027 58.903 -21.044 1.00 81.44 73 ALA A O 1
ATOM 520 N N . VAL A 1 74 ? -13.931 59.304 -18.837 1.00 81.62 74 VAL A N 1
ATOM 521 C CA . VAL A 1 74 ? -12.471 59.321 -18.753 1.00 81.62 74 VAL A CA 1
ATOM 522 C C . VAL A 1 74 ? -12.012 57.932 -18.328 1.00 81.62 74 VAL A C 1
ATOM 524 O O . VAL A 1 74 ? -12.245 57.509 -17.196 1.00 81.62 74 VAL A O 1
ATOM 527 N N . THR A 1 75 ? -11.376 57.202 -19.242 1.00 78.12 75 THR A N 1
ATOM 528 C CA . THR A 1 75 ? -10.791 55.893 -18.942 1.00 78.12 75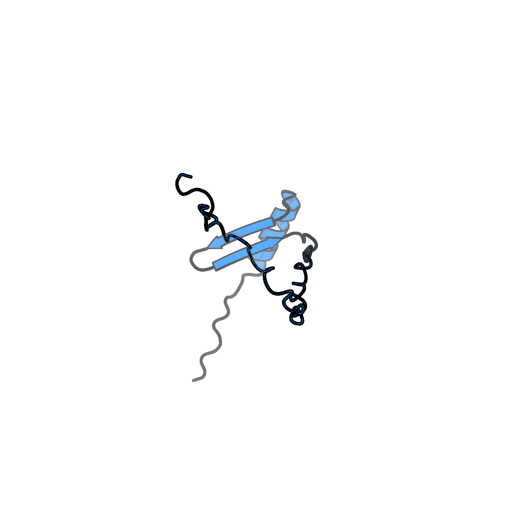 THR A CA 1
ATOM 529 C C . THR A 1 75 ? -9.490 56.093 -18.175 1.00 78.12 75 THR A C 1
ATOM 531 O O . THR A 1 75 ? -8.456 56.414 -18.762 1.00 78.12 75 THR A O 1
ATOM 534 N N . SER A 1 76 ? -9.528 55.920 -16.859 1.00 77.94 76 SER A N 1
ATOM 535 C CA . SER A 1 76 ? -8.304 55.896 -16.059 1.00 77.94 76 SER A CA 1
ATOM 536 C C . SER A 1 76 ? -7.595 54.549 -16.242 1.00 77.94 76 SER A C 1
ATOM 538 O O . SER A 1 76 ? -8.242 53.511 -16.079 1.00 77.94 76 SER A O 1
ATOM 540 N N . PRO A 1 77 ? -6.287 54.521 -16.558 1.00 81.75 77 PRO A N 1
ATOM 541 C CA . PRO A 1 77 ? -5.542 53.271 -16.612 1.00 81.75 77 PRO A CA 1
ATOM 542 C C . PRO A 1 77 ? -5.478 52.667 -15.205 1.00 81.75 77 PRO A C 1
ATOM 544 O O . PRO A 1 77 ? -4.940 53.276 -14.281 1.00 81.75 77 PRO A O 1
ATOM 547 N N . MET A 1 78 ? -6.036 51.470 -15.031 1.00 78.44 78 MET A N 1
ATOM 548 C CA . MET A 1 78 ? -5.840 50.700 -13.806 1.00 78.44 78 MET A CA 1
ATOM 549 C C . MET A 1 78 ? -4.451 50.064 -13.851 1.00 78.44 78 MET A C 1
ATOM 551 O O . MET A 1 78 ? -4.185 49.210 -14.694 1.00 78.44 78 MET A O 1
ATOM 555 N N . VAL A 1 79 ? -3.561 50.490 -12.955 1.00 82.38 79 VAL A N 1
ATOM 556 C CA . VAL A 1 79 ? -2.242 49.873 -12.772 1.00 82.38 79 VAL A CA 1
ATOM 557 C C . VAL A 1 79 ? -2.311 48.976 -11.541 1.00 82.38 79 VAL A C 1
ATOM 559 O O . VAL A 1 79 ? -2.512 49.458 -10.430 1.00 82.38 79 VAL A O 1
ATOM 562 N N . GLY A 1 80 ? -2.151 47.671 -11.746 1.00 81.56 80 GLY A N 1
ATOM 563 C CA . GLY A 1 80 ? -2.048 46.669 -10.689 1.00 81.56 80 GLY A CA 1
ATOM 564 C C . GLY A 1 80 ? -1.004 45.619 -11.058 1.00 81.56 80 GLY A C 1
ATOM 565 O O . GLY A 1 80 ? -0.763 45.371 -12.239 1.00 81.56 80 GLY A O 1
ATOM 566 N N . VAL A 1 81 ? -0.363 45.021 -10.055 1.00 82.62 81 VAL A N 1
ATOM 567 C CA . VAL A 1 81 ? 0.579 43.909 -10.245 1.00 82.62 81 VAL A CA 1
ATOM 568 C C . VAL A 1 81 ? -0.197 42.608 -10.084 1.00 82.62 81 VAL A C 1
ATOM 570 O O . VAL A 1 81 ? -0.896 42.428 -9.088 1.00 82.62 81 VAL A O 1
ATOM 573 N N . VAL A 1 82 ? -0.087 41.708 -11.060 1.00 81.56 82 VAL A N 1
ATOM 574 C CA . VAL A 1 82 ? -0.681 40.368 -10.991 1.00 81.56 82 VAL A CA 1
ATOM 575 C C . VAL A 1 82 ? 0.430 39.362 -10.733 1.00 81.56 82 VAL A C 1
ATOM 577 O O . VAL A 1 82 ? 1.370 39.262 -11.520 1.00 81.56 82 VAL A O 1
ATOM 580 N N . TYR A 1 83 ? 0.309 38.607 -9.644 1.00 81.69 83 TYR A N 1
ATOM 581 C CA . TYR A 1 83 ? 1.176 37.467 -9.363 1.00 81.69 83 TYR A CA 1
ATOM 582 C C . TYR A 1 83 ? 0.577 36.216 -10.004 1.00 81.69 83 TYR A C 1
ATOM 584 O O . TYR A 1 83 ? -0.562 35.850 -9.720 1.00 81.69 83 TYR A O 1
ATOM 592 N N . THR A 1 84 ? 1.334 35.572 -10.890 1.00 82.19 84 THR A N 1
ATOM 593 C CA . THR A 1 84 ? 0.906 34.356 -11.602 1.00 82.19 84 THR A CA 1
ATOM 594 C C . THR A 1 84 ? 1.343 33.060 -10.916 1.00 82.19 84 THR A C 1
ATOM 596 O O . THR A 1 84 ? 0.973 31.985 -11.381 1.00 82.19 84 THR A O 1
ATOM 599 N N . SER A 1 85 ? 2.079 33.154 -9.805 1.00 81.75 85 SER A N 1
ATOM 600 C CA . SER A 1 85 ? 2.542 32.017 -9.004 1.00 81.75 85 SER A CA 1
ATOM 601 C C . SER A 1 85 ? 2.518 32.351 -7.505 1.00 81.75 85 SER A C 1
ATOM 603 O O . SER A 1 85 ? 2.678 33.526 -7.161 1.00 81.75 85 SER A O 1
ATOM 605 N N . PRO A 1 86 ? 2.347 31.352 -6.614 1.00 76.44 86 PRO A N 1
ATOM 606 C CA . PRO A 1 86 ? 2.572 31.523 -5.179 1.00 76.44 86 PRO A CA 1
ATOM 607 C C . PRO A 1 86 ? 4.055 31.834 -4.906 1.00 76.44 86 PRO A C 1
ATOM 609 O O . PRO A 1 86 ? 4.911 31.280 -5.589 1.00 76.44 86 PRO A O 1
ATOM 612 N N . ASP A 1 87 ? 4.300 32.740 -3.956 1.00 65.81 87 ASP A N 1
ATOM 613 C CA . ASP A 1 87 ? 5.572 33.277 -3.433 1.00 65.81 87 ASP A CA 1
ATOM 614 C C . ASP A 1 87 ? 6.910 32.753 -4.011 1.00 65.81 87 ASP A C 1
ATOM 616 O O . ASP A 1 87 ? 7.209 31.563 -3.903 1.00 65.81 87 ASP A O 1
ATOM 620 N N . PRO A 1 88 ? 7.790 33.635 -4.536 1.00 64.06 88 PRO A N 1
ATOM 621 C CA . PRO A 1 88 ? 9.112 33.239 -5.025 1.00 64.06 88 PRO A CA 1
ATOM 622 C C . PRO A 1 88 ? 10.122 32.902 -3.911 1.00 64.06 88 PRO A C 1
ATOM 624 O O . PRO A 1 88 ? 11.224 32.465 -4.234 1.00 64.06 88 PRO A O 1
ATOM 627 N N . GLU A 1 89 ? 9.783 33.113 -2.632 1.00 64.88 89 GLU A N 1
ATOM 628 C CA . GLU A 1 89 ? 10.691 32.929 -1.486 1.00 64.88 89 GLU A CA 1
ATOM 629 C C . GLU A 1 89 ? 10.145 31.945 -0.430 1.00 64.88 89 GLU A C 1
ATOM 63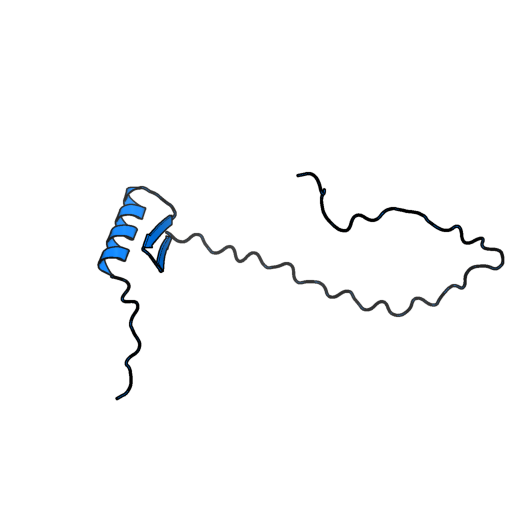1 O O . GLU A 1 89 ? 10.101 32.253 0.761 1.00 64.88 89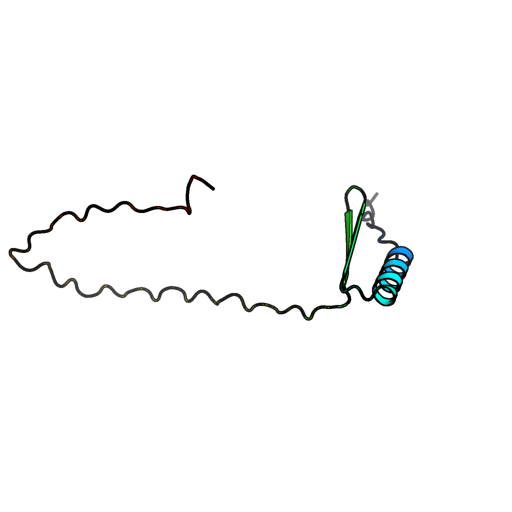 GLU A O 1
ATOM 636 N N . SER A 1 90 ? 9.716 30.751 -0.853 1.00 53.59 90 SER A N 1
ATOM 637 C CA . SER A 1 90 ? 9.553 29.585 0.041 1.00 53.59 90 SER A CA 1
ATOM 638 C C . SER A 1 90 ? 10.652 28.553 -0.167 1.00 53.59 90 SER A C 1
ATOM 640 O O . SER A 1 90 ? 11.037 28.331 -1.337 1.00 53.59 90 SER A O 1
#

Sequence (90 aa):
MARSPKATDIDADAVRKLASLLEETGLTEIEYTHDDWSLRVSKGATAVTATAPVAIAPAADAPAAEQGVPAGAVTSPMVGVVYTSPDPES

Radius of gyration: 29.71 Å; chains: 1; bounding box: 40×80×45 Å

Secondary structure (DSSP, 8-state):
-----------HHHHHHHHHHHHHHT-SEEEEEETTEEEEEE--------------PPP--------PPPTT------------SS-TT-

pLDDT: mean 74.95, std 15.92, range [39.31, 95.19]